Protein AF-A0AA40XAM5-F1 (afdb_monomer)

Radius of gyration: 17.36 Å; Cα contacts (8 Å, |Δi|>4): 70; chains: 1; bounding box: 38×31×46 Å

Secondary structure (DSSP, 8-state):
-HHHHHHHHHTT--TT--HHHHHHHHHHHHHHHHHHHHHHHHHHHHTS-GGGHHHHHHHHHHHHHHHHHHHHHHHHHHHHTTTT--HHHHHHHHHHHHHHHHHHHHHHHHHHHH-GGG-

pLDDT: mean 89.14, std 8.59, range [54.81, 97.94]

Nearest PDB structures (foldseek):
  4d2c-assembly1_A  TM=6.225E-01  e=8.779E-01  Streptococcus thermophilus LMG 18311
  6fmr-assembly1_A  TM=5.772E-01  e=1.523E+00  Streptococcus thermophilus LMG 18311
  6eia-assembly1_A  TM=5.807E-01  e=2.792E+00  Streptococcus thermophilus
  7ac6-assembly1_A  TM=6.357E-01  e=5.117E+00  Streptococcus thermophilus LMG 18311
  5d6k-assembly1_A  TM=6.271E-01  e=5.117E+00  Streptococcus thermophilus LMG 18311

InterPro domains:
  IPR020846 Major facilitator superfamily domain [PS50850] (1-119)
  IPR036259 MFS transporter superfamily [G3DSA:1.20.1250.20] (1-119)
  IPR036259 MFS transporter superfamily [SSF103473] (4-109)

Solvent-accessible surface area (backbone atoms only — not comparable to full-atom values): 6385 Å² total; per-residue (Å²): 108,56,43,52,54,18,30,61,58,44,48,69,52,51,96,81,59,57,66,68,59,55,50,51,28,52,48,41,30,48,54,32,48,64,59,50,50,58,55,53,50,50,53,58,50,64,73,50,55,81,89,44,31,69,59,50,49,51,51,53,52,50,53,50,52,51,51,49,52,50,50,50,53,54,41,52,50,46,25,55,77,31,59,91,59,39,55,65,16,51,25,51,45,31,47,51,54,39,49,55,52,49,51,53,51,52,49,51,54,50,47,42,71,76,39,58,92,78,105

Foldseek 3Di:
DLLLVLLVQVLPDDPPDDVVSNVVSVVSNVVVCVVPVVVVLVVQLVPDDPVCSVVSNVVVVVVVVVVVVVLCVQLVVLQVVCPPNRRVSSSVSSVVVSVVVVVVVVVVVVCCVVCVVVD

Mean predicted aligned error: 5.13 Å

Sequence (119 aa):
MIIALAFVGLLLVGVQWLPVIVTGCLFLFGIGGGYFQPANISTIMQSGSTSNQGTIGSLQRMIQNIAIANGTAIGSTLINLTAPNLPPGIQVTWYLALFVVAIIVIAGISINYLHPEKA

Organism: Pediococcus pentosaceus (NCBI:txid1255)

Structure (mmCIF, N/CA/C/O backbone):
data_AF-A0AA40XAM5-F1
#
_entry.id   AF-A0AA40XAM5-F1
#
loop_
_atom_site.group_PDB
_atom_site.id
_atom_site.type_symbol
_atom_site.label_atom_id
_atom_site.label_alt_id
_atom_site.label_comp_id
_atom_site.label_asym_id
_atom_site.label_entity_id
_atom_site.label_seq_id
_atom_site.pdbx_PDB_ins_code
_atom_site.Cartn_x
_atom_site.Cartn_y
_atom_site.Cartn_z
_atom_site.occupancy
_atom_site.B_iso_or_equiv
_atom_site.auth_seq_id
_atom_site.auth_comp_id
_atom_site.auth_asym_id
_atom_site.auth_atom_id
_atom_site.pdbx_PDB_model_num
ATOM 1 N N . MET A 1 1 ? 2.380 -11.602 0.666 1.00 65.75 1 MET A N 1
ATOM 2 C CA . MET A 1 1 ? 1.970 -12.409 1.843 1.00 65.75 1 MET A CA 1
ATOM 3 C C . MET A 1 1 ? 2.140 -11.677 3.174 1.00 65.75 1 MET A C 1
ATOM 5 O O . MET A 1 1 ? 1.148 -11.545 3.870 1.00 65.75 1 MET A O 1
ATOM 9 N N . ILE A 1 2 ? 3.322 -11.147 3.520 1.00 78.81 2 ILE A N 1
ATOM 10 C CA . ILE A 1 2 ? 3.558 -10.475 4.823 1.00 78.81 2 ILE A CA 1
ATOM 11 C C . ILE A 1 2 ? 2.647 -9.247 5.039 1.00 78.81 2 ILE A C 1
ATOM 13 O O . ILE A 1 2 ? 2.048 -9.100 6.098 1.00 78.81 2 ILE A O 1
ATOM 17 N N . ILE A 1 3 ? 2.456 -8.418 4.005 1.00 80.88 3 ILE A N 1
ATOM 18 C CA . ILE A 1 3 ? 1.547 -7.254 4.044 1.00 80.88 3 ILE A CA 1
ATOM 19 C C . ILE A 1 3 ? 0.084 -7.674 4.288 1.00 80.88 3 ILE A C 1
ATOM 21 O O . ILE A 1 3 ? -0.635 -7.012 5.027 1.00 80.88 3 ILE A O 1
ATOM 25 N N . ALA A 1 4 ? -0.356 -8.796 3.707 1.00 79.88 4 ALA A N 1
ATOM 26 C CA . ALA A 1 4 ? -1.716 -9.300 3.903 1.00 79.88 4 ALA A CA 1
ATOM 27 C C . ALA A 1 4 ? -1.943 -9.746 5.356 1.00 79.88 4 ALA A C 1
ATOM 29 O O . ALA A 1 4 ? -2.981 -9.436 5.928 1.00 79.88 4 ALA A O 1
ATOM 30 N N . LEU A 1 5 ? -0.952 -10.408 5.968 1.00 81.19 5 LEU A N 1
ATOM 31 C CA . LEU A 1 5 ? -1.004 -10.806 7.380 1.00 81.19 5 LEU A CA 1
ATOM 32 C C . LEU A 1 5 ? -1.122 -9.591 8.308 1.00 81.19 5 LEU A C 1
ATOM 34 O O . LEU A 1 5 ? -1.918 -9.615 9.244 1.00 81.19 5 LEU A O 1
ATOM 38 N N . ALA A 1 6 ? -0.384 -8.516 8.015 1.00 83.38 6 ALA A N 1
ATOM 39 C CA . ALA A 1 6 ? -0.502 -7.262 8.751 1.00 83.38 6 ALA A CA 1
ATOM 40 C C . ALA A 1 6 ? -1.924 -6.687 8.668 1.00 83.38 6 ALA A C 1
ATOM 42 O O . ALA A 1 6 ? -2.496 -6.325 9.694 1.00 83.38 6 ALA A O 1
ATOM 43 N N . PHE A 1 7 ? -2.526 -6.657 7.474 1.00 82.19 7 PHE A N 1
ATOM 44 C CA . PHE A 1 7 ? -3.888 -6.151 7.317 1.00 82.19 7 PHE A CA 1
ATOM 45 C C . PHE A 1 7 ? -4.939 -7.038 7.979 1.00 82.19 7 PHE A C 1
ATOM 47 O O . PHE A 1 7 ? -5.828 -6.492 8.618 1.00 82.19 7 PHE A O 1
ATOM 54 N N . VAL A 1 8 ? -4.813 -8.368 7.910 1.00 82.94 8 VAL A N 1
ATOM 55 C CA . VAL A 1 8 ? -5.699 -9.296 8.639 1.00 82.94 8 VAL A CA 1
ATOM 56 C C . VAL A 1 8 ? -5.663 -9.021 10.145 1.00 82.94 8 VAL A C 1
ATOM 58 O O . VAL A 1 8 ? -6.717 -8.966 10.772 1.00 82.94 8 VAL A O 1
ATOM 61 N N . GLY A 1 9 ? -4.478 -8.784 10.720 1.00 80.19 9 GLY A N 1
ATOM 62 C CA . GLY A 1 9 ? -4.353 -8.372 12.122 1.00 80.19 9 GLY A CA 1
ATOM 63 C C . GLY A 1 9 ? -5.005 -7.014 12.401 1.00 80.19 9 GLY A C 1
ATOM 64 O O . GLY A 1 9 ? -5.704 -6.854 13.401 1.00 80.19 9 GLY A O 1
ATOM 65 N N . LEU A 1 10 ? -4.843 -6.053 11.486 1.00 82.69 10 LEU A N 1
ATOM 66 C CA . LEU A 1 10 ? -5.435 -4.719 11.604 1.00 82.69 10 LEU A CA 1
ATOM 67 C C . LEU A 1 10 ? -6.965 -4.706 11.445 1.00 82.69 10 LEU A C 1
ATOM 69 O O . LEU A 1 10 ? -7.607 -3.812 11.991 1.00 82.69 10 LEU A O 1
ATOM 73 N N . LEU A 1 11 ? -7.577 -5.693 10.778 1.00 79.75 11 LEU A N 1
ATOM 74 C CA . LEU A 1 11 ? -9.044 -5.794 10.663 1.00 79.75 11 LEU A CA 1
ATOM 75 C C . LEU A 1 11 ? -9.745 -5.865 12.018 1.00 79.75 11 LEU A C 1
ATOM 77 O O . LEU A 1 11 ? -10.890 -5.438 12.156 1.00 79.75 11 LEU A O 1
ATOM 81 N N . LEU A 1 12 ? -9.057 -6.420 13.010 1.00 72.38 12 LEU A N 1
ATOM 82 C CA . LEU A 1 12 ? -9.594 -6.611 14.347 1.00 72.38 12 LEU A CA 1
ATOM 83 C C . LEU A 1 12 ? -9.343 -5.397 15.250 1.00 72.38 12 LEU A C 1
ATOM 85 O O . LEU A 1 12 ? -9.782 -5.414 16.399 1.00 72.38 12 LEU A O 1
ATOM 89 N N . VAL A 1 13 ? -8.685 -4.339 14.749 1.00 70.19 13 VAL A N 1
ATOM 90 C CA . VAL A 1 13 ? -8.413 -3.108 15.505 1.00 70.19 13 VAL A CA 1
ATOM 91 C C . VAL A 1 13 ? -9.728 -2.469 15.927 1.00 70.19 13 VAL A C 1
ATOM 93 O O . VAL A 1 13 ? -10.424 -1.845 15.133 1.00 70.19 13 VAL A O 1
ATOM 96 N N . GLY A 1 14 ? -10.070 -2.638 17.200 1.00 64.19 14 GLY A N 1
ATOM 97 C CA . GLY A 1 14 ? -11.096 -1.871 17.898 1.00 64.19 14 GLY A CA 1
ATOM 98 C C . GLY A 1 14 ? -10.467 -0.847 18.842 1.00 64.19 14 GLY A C 1
ATOM 99 O O . GLY A 1 14 ? -9.257 -0.853 19.064 1.00 64.19 14 GLY A O 1
ATOM 100 N N . VAL A 1 15 ? -11.302 -0.011 19.468 1.00 59.12 15 VAL A N 1
ATOM 101 C CA . VAL A 1 15 ? -10.892 1.029 20.444 1.00 59.12 15 VAL A CA 1
ATOM 102 C C . VAL A 1 15 ? -10.041 0.476 21.601 1.00 59.12 15 VAL A C 1
ATOM 104 O O . VAL A 1 15 ? -9.311 1.219 22.243 1.00 59.12 15 VAL A O 1
ATOM 107 N N . GLN A 1 16 ? -10.122 -0.829 21.868 1.00 63.91 16 GLN A N 1
ATOM 108 C CA . GLN A 1 16 ? -9.548 -1.483 23.046 1.00 63.91 16 GLN A CA 1
ATOM 109 C C . GLN A 1 16 ? -8.216 -2.210 22.789 1.00 63.91 16 GLN A C 1
ATOM 111 O O . GLN A 1 16 ? -7.687 -2.842 23.702 1.00 63.91 16 GLN A O 1
ATOM 116 N N . TRP A 1 17 ? -7.671 -2.177 21.568 1.00 75.12 17 TRP A N 1
ATOM 117 C CA . TRP A 1 17 ? -6.422 -2.890 21.279 1.00 75.12 17 TRP A CA 1
ATOM 118 C C . TRP A 1 17 ? -5.221 -2.219 21.946 1.00 75.12 17 TRP A C 1
ATOM 120 O O . TRP A 1 17 ? -5.061 -1.000 21.881 1.00 75.12 17 TRP A O 1
ATOM 130 N N . LEU A 1 18 ? -4.341 -3.025 22.554 1.00 82.69 18 LEU A N 1
ATOM 131 C CA . LEU A 1 18 ? -3.094 -2.506 23.10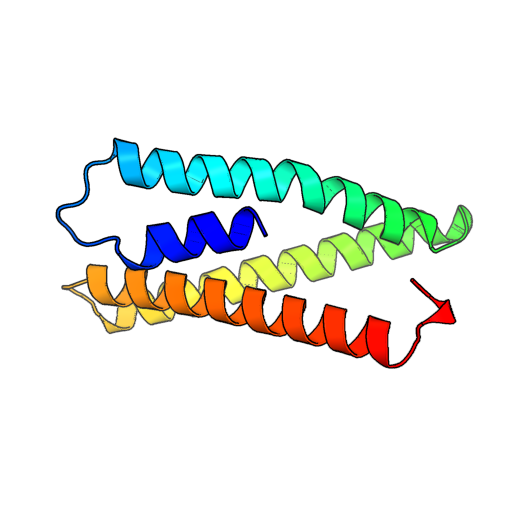7 1.00 82.69 18 LEU A CA 1
ATOM 132 C C . LEU A 1 18 ? -2.247 -1.901 21.974 1.00 82.69 18 LEU A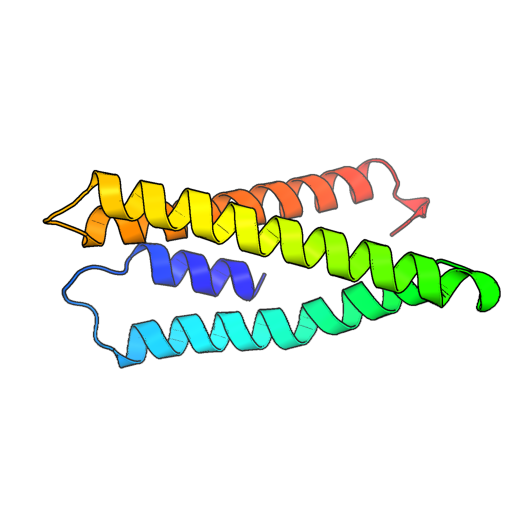 C 1
ATOM 134 O O . LEU A 1 18 ? -2.054 -2.566 20.950 1.00 82.69 18 LEU A O 1
ATOM 138 N N . PRO A 1 19 ? -1.662 -0.702 22.168 1.00 85.88 19 PRO A N 1
ATOM 139 C CA . PRO A 1 19 ? -0.823 -0.050 21.164 1.00 85.88 19 PRO A CA 1
ATOM 140 C C . PRO A 1 19 ? 0.279 -0.954 20.602 1.00 85.88 19 PRO A C 1
ATOM 142 O O . PRO A 1 19 ? 0.536 -0.933 19.405 1.00 85.88 19 PRO A O 1
ATOM 145 N N . VAL A 1 20 ? 0.861 -1.822 21.439 1.00 88.12 20 VAL A N 1
ATOM 146 C CA . VAL A 1 20 ? 1.891 -2.798 21.043 1.00 88.12 20 VAL A CA 1
ATOM 147 C C . VAL A 1 20 ? 1.423 -3.709 19.906 1.00 88.12 20 VAL A C 1
ATOM 149 O O . VAL A 1 20 ? 2.204 -4.009 19.006 1.00 88.12 20 VAL A O 1
ATOM 152 N N . ILE A 1 21 ? 0.156 -4.128 19.907 1.00 86.25 21 ILE A N 1
ATOM 153 C CA . ILE A 1 21 ? -0.369 -5.026 18.875 1.00 86.25 21 ILE A CA 1
ATOM 154 C C . ILE A 1 21 ? -0.521 -4.275 17.547 1.00 86.25 21 ILE A C 1
ATOM 156 O O . ILE A 1 21 ? -0.125 -4.783 16.496 1.00 86.25 21 ILE A O 1
ATOM 160 N N . VAL A 1 22 ? -1.026 -3.038 17.596 1.00 87.38 22 VAL A N 1
ATOM 161 C CA . VAL A 1 22 ? -1.133 -2.165 16.416 1.00 87.38 22 VAL A CA 1
ATOM 162 C C . VAL A 1 22 ? 0.255 -1.882 15.841 1.00 87.38 22 VAL A C 1
ATOM 164 O O . VAL A 1 22 ? 0.475 -2.063 14.645 1.00 87.38 22 VAL A O 1
ATOM 167 N N . THR A 1 23 ? 1.220 -1.520 16.691 1.00 90.31 23 THR A N 1
ATOM 168 C CA . THR A 1 23 ? 2.616 -1.306 16.292 1.00 90.31 23 THR A CA 1
ATOM 169 C C . THR A 1 23 ? 3.229 -2.563 15.684 1.00 90.31 23 THR A C 1
ATOM 171 O O . THR A 1 23 ? 3.889 -2.464 14.655 1.00 90.31 23 THR A O 1
ATOM 174 N N . GLY A 1 24 ? 2.981 -3.744 16.256 1.00 91.81 24 GLY A N 1
ATOM 175 C CA . GLY A 1 24 ? 3.447 -5.013 15.697 1.00 91.81 24 GLY A CA 1
ATOM 176 C C . GLY A 1 24 ? 2.899 -5.273 14.290 1.00 91.81 24 GLY A C 1
ATOM 177 O O . GLY A 1 24 ? 3.656 -5.633 13.388 1.00 91.81 24 GLY A O 1
ATOM 178 N N . CYS A 1 25 ? 1.609 -5.014 14.060 1.00 91.25 25 CYS A N 1
ATOM 179 C CA . CYS A 1 25 ? 1.014 -5.149 12.729 1.00 91.25 25 CYS A CA 1
ATOM 180 C C . CYS A 1 25 ? 1.603 -4.134 11.734 1.00 91.25 25 CYS A C 1
ATOM 182 O O . CYS A 1 25 ? 1.958 -4.501 10.614 1.00 91.25 25 CYS A O 1
ATOM 184 N N . LEU A 1 26 ? 1.771 -2.872 12.144 1.00 91.25 26 LEU A N 1
ATOM 185 C CA . LEU A 1 26 ? 2.394 -1.833 11.315 1.00 91.25 26 LEU A CA 1
ATOM 186 C C . LEU A 1 26 ? 3.872 -2.126 11.019 1.00 91.25 26 LEU A C 1
ATOM 188 O O . LEU A 1 26 ? 4.353 -1.838 9.925 1.00 91.25 26 LEU A O 1
ATOM 192 N N . PHE A 1 27 ? 4.587 -2.745 11.956 1.00 93.56 27 PHE A N 1
ATOM 193 C CA . PHE A 1 27 ? 5.957 -3.201 11.755 1.00 93.56 27 PHE A CA 1
ATOM 194 C C . PHE A 1 27 ? 6.031 -4.305 10.692 1.00 93.56 27 PHE A C 1
ATOM 196 O O . PHE A 1 27 ? 6.843 -4.212 9.771 1.00 93.56 27 PHE A O 1
ATOM 203 N N . LEU A 1 28 ? 5.143 -5.304 10.751 1.00 92.12 28 LEU A N 1
ATOM 204 C CA . LEU A 1 28 ? 5.042 -6.337 9.711 1.00 92.12 28 LEU A CA 1
ATOM 205 C C . LEU A 1 28 ? 4.689 -5.739 8.345 1.00 92.12 28 LEU A C 1
ATOM 207 O O . LEU A 1 28 ? 5.278 -6.124 7.331 1.00 92.12 28 LEU A O 1
ATOM 211 N N . PHE A 1 29 ? 3.770 -4.770 8.314 1.00 91.38 29 PHE A N 1
ATOM 212 C CA . PHE A 1 29 ? 3.474 -4.002 7.107 1.00 91.38 29 PHE A CA 1
ATOM 213 C C . PHE A 1 29 ? 4.738 -3.318 6.561 1.00 91.38 29 PHE A C 1
ATOM 215 O O . PHE A 1 29 ? 5.038 -3.454 5.375 1.00 91.38 29 PHE A O 1
ATOM 222 N N . GLY A 1 30 ? 5.515 -2.661 7.427 1.00 92.50 30 GLY A N 1
ATOM 223 C CA . GLY A 1 30 ? 6.775 -2.004 7.079 1.00 92.50 30 GLY A CA 1
ATOM 224 C C . GLY A 1 30 ? 7.831 -2.961 6.517 1.00 92.50 30 GLY A C 1
ATOM 225 O O . GLY A 1 30 ? 8.417 -2.663 5.478 1.00 92.50 30 GLY A O 1
ATOM 226 N N . ILE A 1 31 ? 8.027 -4.134 7.133 1.00 93.50 31 ILE A N 1
ATOM 227 C CA . ILE A 1 31 ? 8.920 -5.185 6.606 1.00 93.50 31 ILE A CA 1
ATOM 228 C C . ILE A 1 31 ? 8.479 -5.603 5.205 1.00 93.50 31 ILE A C 1
ATOM 230 O O . ILE A 1 31 ? 9.294 -5.668 4.285 1.00 93.50 31 ILE A O 1
ATOM 234 N N . GLY A 1 32 ? 7.184 -5.877 5.036 1.00 90.12 32 GLY A N 1
ATOM 235 C CA . GLY A 1 32 ? 6.633 -6.248 3.741 1.00 90.12 32 GLY A CA 1
ATOM 236 C C . GLY A 1 32 ? 6.880 -5.165 2.688 1.00 90.12 32 GLY A C 1
ATOM 237 O O . GLY A 1 32 ? 7.402 -5.462 1.616 1.00 90.12 32 GLY A O 1
ATOM 238 N N . GLY A 1 33 ? 6.570 -3.907 3.004 1.00 89.56 33 GLY A N 1
ATOM 239 C CA . GLY A 1 33 ? 6.836 -2.773 2.117 1.00 89.56 33 GLY A CA 1
ATOM 240 C C . GLY A 1 33 ? 8.316 -2.663 1.744 1.00 89.56 33 GLY A C 1
ATOM 241 O O . GLY A 1 33 ? 8.647 -2.597 0.562 1.00 89.56 33 GLY A O 1
ATOM 242 N N . GLY A 1 34 ? 9.211 -2.738 2.731 1.00 91.38 34 GLY A N 1
ATOM 243 C CA . GLY A 1 34 ? 10.658 -2.645 2.528 1.00 91.38 34 GLY A CA 1
ATOM 244 C C . GLY A 1 34 ? 11.253 -3.786 1.703 1.00 91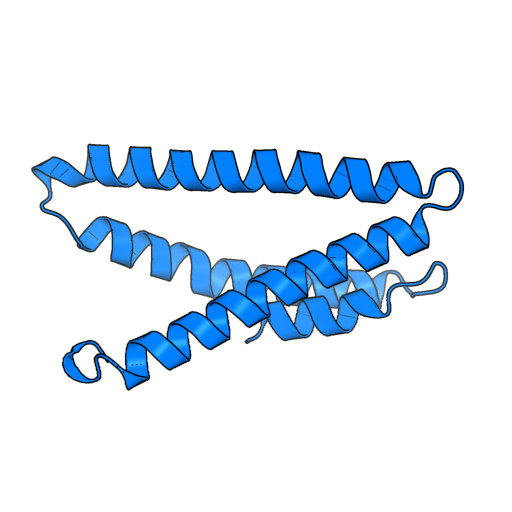.38 34 GLY A C 1
ATOM 245 O O . GLY A 1 34 ? 12.199 -3.559 0.955 1.00 91.38 34 GLY A O 1
ATOM 246 N N . TYR A 1 35 ? 10.692 -4.992 1.787 1.00 90.56 35 TYR A N 1
ATOM 247 C CA . TYR A 1 35 ? 11.160 -6.134 1.001 1.00 90.56 35 TYR A CA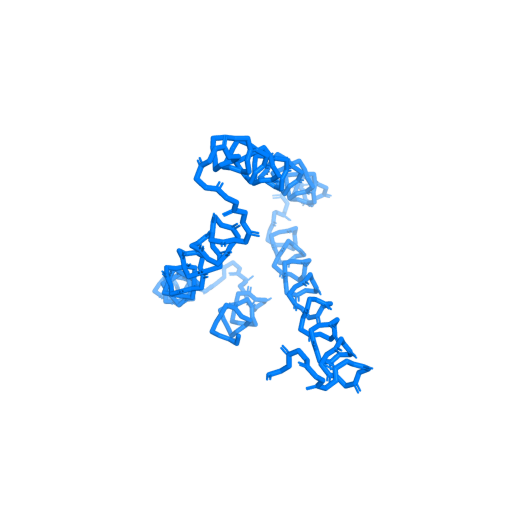 1
ATOM 248 C C . TYR A 1 35 ? 10.671 -6.076 -0.454 1.00 90.56 35 TYR A C 1
ATOM 250 O O . TYR A 1 35 ? 11.454 -6.249 -1.386 1.00 90.56 35 TYR A O 1
ATOM 258 N N . PHE A 1 36 ? 9.377 -5.813 -0.668 1.00 88.94 36 PHE A N 1
ATOM 259 C CA . PHE A 1 36 ? 8.767 -5.928 -1.998 1.00 88.94 36 PHE A CA 1
ATOM 260 C C . PHE A 1 36 ? 8.886 -4.654 -2.840 1.00 88.94 36 PHE A C 1
ATOM 262 O O . PHE A 1 36 ? 9.047 -4.737 -4.057 1.00 88.94 36 PHE A O 1
ATOM 269 N N . GLN A 1 37 ? 8.804 -3.467 -2.233 1.00 90.56 37 GLN A N 1
ATOM 270 C CA . GLN A 1 37 ? 8.742 -2.219 -2.995 1.00 90.56 37 GLN A CA 1
ATOM 271 C C . GLN A 1 37 ? 10.055 -1.905 -3.736 1.00 90.56 37 GLN A C 1
ATOM 273 O O . GLN A 1 37 ? 9.979 -1.653 -4.940 1.00 90.56 37 GLN A O 1
ATOM 278 N N . PRO A 1 38 ? 11.253 -1.969 -3.116 1.00 92.69 38 PRO A N 1
ATOM 279 C CA . PRO A 1 38 ? 12.505 -1.727 -3.834 1.00 92.69 38 PRO A CA 1
ATOM 280 C C . PRO A 1 38 ? 12.771 -2.765 -4.929 1.00 92.69 38 PRO A C 1
ATOM 282 O O . PRO A 1 38 ? 13.181 -2.393 -6.026 1.00 92.69 38 PRO A O 1
ATOM 285 N N . ALA A 1 39 ? 12.488 -4.046 -4.660 1.00 91.50 39 ALA A N 1
ATOM 286 C CA . ALA A 1 39 ? 12.656 -5.125 -5.632 1.00 91.50 39 ALA A CA 1
ATOM 287 C C . ALA A 1 39 ? 11.797 -4.887 -6.884 1.00 91.50 39 ALA A C 1
ATOM 289 O O . ALA A 1 39 ? 12.320 -4.870 -7.996 1.00 91.50 39 ALA A O 1
ATOM 290 N N . ASN A 1 40 ? 10.508 -4.586 -6.700 1.00 91.50 40 ASN A N 1
ATOM 291 C CA . ASN A 1 40 ? 9.590 -4.334 -7.811 1.00 91.50 40 ASN A CA 1
ATOM 292 C C . ASN A 1 40 ? 9.964 -3.073 -8.605 1.00 91.50 40 ASN A C 1
ATOM 294 O O . ASN A 1 40 ? 9.902 -3.080 -9.833 1.00 91.50 40 ASN A O 1
ATOM 298 N N . ILE A 1 41 ? 10.367 -1.989 -7.929 1.00 93.75 41 ILE A N 1
ATOM 299 C CA . ILE A 1 41 ? 10.820 -0.764 -8.608 1.00 93.75 41 ILE A CA 1
ATOM 300 C C . ILE A 1 41 ? 12.076 -1.054 -9.428 1.00 93.75 41 ILE A C 1
ATOM 302 O O . ILE A 1 41 ? 12.149 -0.635 -10.579 1.00 93.75 41 ILE A O 1
ATOM 306 N N . SER A 1 42 ? 13.033 -1.800 -8.874 1.00 93.81 42 SER A N 1
ATOM 307 C CA . SER A 1 42 ? 14.244 -2.199 -9.593 1.00 93.81 42 SER A CA 1
ATOM 308 C C . SER A 1 42 ? 13.908 -2.966 -10.875 1.00 93.81 42 SER A C 1
ATOM 310 O O . SER A 1 42 ? 14.389 -2.602 -11.947 1.00 93.81 42 SER A O 1
ATOM 312 N N . THR A 1 43 ? 13.006 -3.951 -10.805 1.00 93.56 43 THR A N 1
ATOM 313 C CA . THR A 1 43 ? 12.542 -4.701 -11.984 1.00 93.56 43 THR A CA 1
ATOM 314 C C . THR A 1 43 ? 11.892 -3.793 -13.031 1.00 93.56 43 THR A C 1
ATOM 316 O O . THR A 1 43 ? 12.198 -3.911 -14.216 1.00 93.56 43 THR A O 1
ATOM 319 N N . ILE A 1 44 ? 11.043 -2.845 -12.617 1.00 93.31 44 ILE A N 1
ATOM 320 C CA . ILE A 1 44 ? 10.439 -1.861 -13.533 1.00 93.31 44 ILE A CA 1
ATOM 321 C C . ILE A 1 44 ? 11.529 -1.020 -14.208 1.00 93.31 44 ILE A C 1
ATOM 323 O O . ILE A 1 44 ? 11.514 -0.866 -15.427 1.00 93.31 44 ILE A O 1
ATOM 327 N N . MET A 1 45 ? 12.502 -0.517 -13.448 1.00 93.62 45 MET A N 1
ATOM 328 C CA . MET A 1 45 ? 13.602 0.292 -13.987 1.00 93.62 45 MET A CA 1
ATOM 329 C C . MET A 1 45 ? 14.485 -0.486 -14.971 1.00 93.62 45 MET A C 1
ATOM 331 O O . MET A 1 45 ? 14.982 0.092 -15.936 1.00 93.62 45 MET A O 1
ATOM 335 N N . GLN A 1 46 ? 14.655 -1.791 -14.755 1.00 92.88 46 GLN A N 1
ATOM 336 C CA . GLN A 1 46 ? 15.440 -2.679 -15.618 1.00 92.88 46 GLN A CA 1
ATOM 337 C C . GLN A 1 46 ? 14.685 -3.147 -16.870 1.00 92.88 46 GLN A C 1
ATOM 339 O O . GLN A 1 46 ? 15.299 -3.707 -17.773 1.00 92.88 46 GLN A O 1
ATOM 344 N N . SER A 1 47 ? 13.374 -2.902 -16.960 1.00 92.00 47 SER A N 1
ATOM 345 C CA . SER A 1 47 ? 12.562 -3.325 -18.111 1.00 92.00 47 SER A CA 1
ATOM 346 C C . SER A 1 47 ? 12.822 -2.529 -19.401 1.00 92.00 47 SER A C 1
ATOM 348 O O . SER A 1 47 ? 12.390 -2.947 -20.473 1.00 92.00 47 SER A O 1
ATOM 350 N N . GLY A 1 48 ? 13.520 -1.392 -19.319 1.00 89.38 48 GLY A N 1
ATOM 351 C CA . GLY A 1 48 ? 13.860 -0.545 -20.464 1.00 89.38 48 GLY A CA 1
ATOM 352 C C . GLY A 1 48 ? 15.363 -0.342 -20.654 1.00 89.38 48 GLY A C 1
ATOM 353 O O . GLY A 1 48 ? 16.179 -0.688 -19.803 1.00 89.38 48 GLY A O 1
ATOM 354 N N . SER A 1 49 ? 15.735 0.274 -21.778 1.00 92.44 49 SER A N 1
ATOM 355 C CA . SER A 1 49 ? 17.113 0.698 -22.039 1.00 92.44 49 SER A CA 1
ATOM 356 C C . SER A 1 49 ? 17.535 1.842 -21.114 1.00 92.44 49 SER A C 1
ATOM 358 O O . SER A 1 49 ? 16.708 2.637 -20.661 1.00 92.44 49 SER A O 1
ATOM 360 N N . THR A 1 50 ? 18.846 2.005 -20.915 1.00 90.31 50 THR A N 1
ATOM 361 C CA . THR A 1 50 ? 19.428 3.116 -20.141 1.00 90.31 50 THR A CA 1
ATOM 362 C C . THR A 1 50 ? 18.929 4.486 -20.611 1.00 90.31 50 THR A C 1
ATOM 364 O O . THR A 1 50 ? 18.678 5.362 -19.789 1.00 90.31 50 THR A O 1
ATOM 367 N N . SER A 1 51 ? 18.705 4.662 -21.921 1.00 92.50 51 SER A N 1
ATOM 368 C CA . SER A 1 51 ? 18.184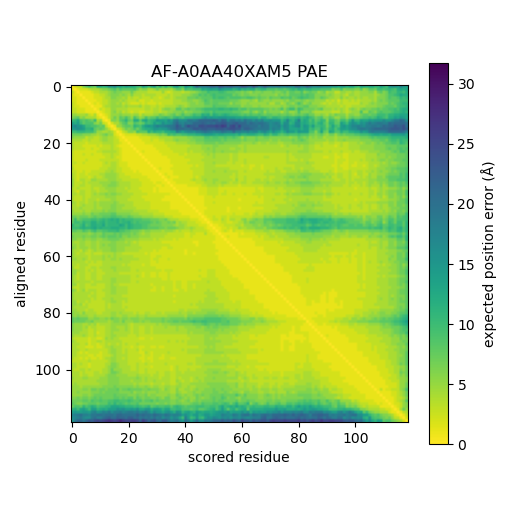 5.908 -22.502 1.00 92.50 51 SER A CA 1
ATOM 369 C C . SER A 1 51 ? 16.775 6.270 -22.022 1.00 92.50 51 SER A C 1
ATOM 371 O O . SER A 1 51 ? 16.427 7.447 -21.997 1.00 92.50 51 SER A O 1
ATOM 373 N N . ASN A 1 52 ? 15.969 5.279 -21.629 1.00 94.00 52 ASN A N 1
ATOM 374 C CA . ASN A 1 52 ? 14.559 5.459 -21.285 1.00 94.00 52 ASN A CA 1
ATOM 375 C C . ASN A 1 52 ? 14.303 5.368 -19.771 1.00 94.00 52 ASN A C 1
ATOM 377 O O . ASN A 1 52 ? 13.182 5.615 -19.325 1.00 94.00 52 ASN A O 1
ATOM 381 N N . GLN A 1 53 ? 15.323 5.053 -18.964 1.00 92.19 53 GLN A N 1
ATOM 382 C CA . GLN A 1 53 ? 15.183 4.901 -17.512 1.00 92.19 53 GLN A CA 1
ATOM 383 C C . GLN A 1 53 ? 14.677 6.173 -16.826 1.00 92.19 53 GLN A C 1
ATOM 385 O O . GLN A 1 53 ? 13.858 6.080 -15.916 1.00 92.19 53 GLN A O 1
ATOM 390 N N . GLY A 1 54 ? 15.092 7.360 -17.285 1.00 94.50 54 GLY A N 1
ATOM 391 C CA . GLY A 1 54 ? 14.581 8.628 -16.752 1.00 94.50 54 GLY A CA 1
ATOM 392 C C . GLY A 1 54 ? 13.060 8.762 -16.906 1.00 94.50 54 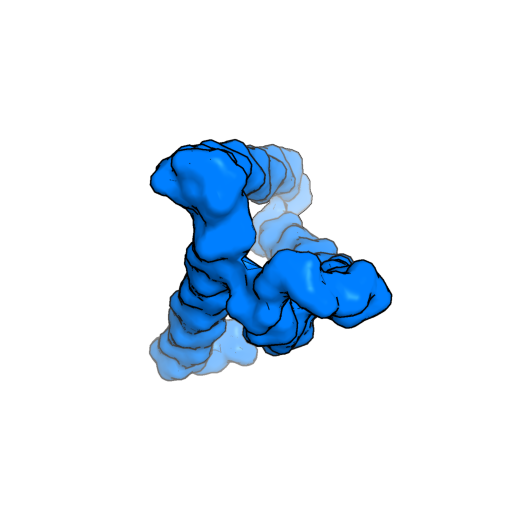GLY A C 1
ATOM 393 O O . GLY A 1 54 ? 12.370 9.151 -15.965 1.00 94.50 54 GLY A O 1
ATOM 394 N N . THR A 1 55 ? 12.527 8.366 -18.064 1.00 96.12 55 THR A N 1
ATOM 395 C CA . THR A 1 55 ? 11.084 8.377 -18.349 1.00 96.12 55 THR A CA 1
ATOM 396 C C . THR A 1 55 ? 10.342 7.282 -17.588 1.00 96.12 55 THR A C 1
ATOM 398 O O . THR A 1 55 ? 9.288 7.539 -17.014 1.00 96.12 55 THR A O 1
ATOM 401 N N . ILE A 1 56 ? 10.885 6.063 -17.532 1.00 96.44 56 ILE A N 1
ATOM 402 C CA . ILE A 1 56 ? 10.273 4.961 -16.774 1.00 96.44 56 ILE A CA 1
ATOM 403 C C . ILE A 1 56 ? 10.195 5.319 -15.285 1.00 96.44 56 ILE A C 1
ATOM 405 O O . ILE A 1 56 ? 9.141 5.167 -14.670 1.00 96.44 56 ILE A O 1
ATOM 409 N N . GLY A 1 57 ? 11.276 5.857 -14.718 1.00 95.56 57 GLY A N 1
ATOM 410 C CA . GLY A 1 57 ? 11.329 6.265 -13.317 1.00 95.56 57 GLY A CA 1
ATOM 411 C C . GLY A 1 57 ? 10.357 7.395 -12.981 1.00 95.56 57 GLY A C 1
ATOM 412 O O . GLY A 1 57 ? 9.713 7.357 -11.930 1.00 95.56 57 GLY A O 1
ATOM 413 N N . SER A 1 58 ? 10.190 8.377 -13.873 1.00 97.12 58 SER A N 1
ATOM 414 C CA . SER A 1 58 ? 9.230 9.466 -13.653 1.00 97.12 58 SER A CA 1
ATOM 415 C C . SER A 1 58 ? 7.780 8.975 -13.698 1.00 97.12 58 SER A C 1
ATOM 417 O O . SER A 1 58 ? 6.993 9.331 -12.818 1.00 97.12 58 SER A O 1
ATOM 419 N N . LEU A 1 59 ? 7.435 8.092 -14.642 1.00 96.81 59 LEU A N 1
ATOM 420 C CA . LEU A 1 59 ? 6.114 7.457 -14.706 1.00 96.81 59 LEU A CA 1
ATOM 421 C C . LEU A 1 59 ? 5.846 6.580 -13.477 1.00 96.81 59 LEU A C 1
ATOM 423 O O . LEU A 1 59 ? 4.764 6.641 -12.893 1.00 96.81 59 LEU A O 1
ATOM 427 N N . GLN A 1 60 ? 6.845 5.814 -13.040 1.00 96.19 60 GLN A N 1
ATOM 428 C CA . GLN A 1 60 ? 6.773 4.970 -11.850 1.00 96.19 60 GLN A CA 1
ATOM 429 C C . GLN A 1 60 ? 6.464 5.806 -10.594 1.00 96.19 60 GLN A C 1
ATOM 431 O O . GLN A 1 60 ? 5.530 5.488 -9.850 1.00 96.19 60 GLN A O 1
ATOM 436 N N . ARG A 1 61 ? 7.182 6.919 -10.398 1.00 96.38 61 ARG A N 1
ATOM 437 C CA . ARG A 1 61 ? 6.911 7.893 -9.326 1.00 96.38 61 ARG A CA 1
ATOM 438 C C . ARG A 1 61 ? 5.522 8.516 -9.445 1.00 96.38 61 ARG A C 1
ATOM 440 O O . ARG A 1 61 ? 4.844 8.680 -8.435 1.00 96.38 61 ARG A O 1
ATOM 447 N N . MET A 1 62 ? 5.082 8.853 -10.656 1.00 97.81 62 MET A N 1
ATOM 448 C CA . MET A 1 62 ? 3.762 9.450 -10.870 1.00 97.81 62 MET A CA 1
ATOM 449 C C . MET A 1 62 ? 2.636 8.492 -10.466 1.00 97.81 62 MET A C 1
ATOM 451 O O . MET A 1 62 ? 1.720 8.887 -9.746 1.00 97.81 62 MET A O 1
ATOM 455 N N . ILE A 1 63 ? 2.732 7.218 -10.851 1.00 96.81 63 ILE A N 1
ATOM 456 C CA . ILE A 1 63 ? 1.753 6.191 -10.463 1.00 96.81 63 ILE A CA 1
ATOM 457 C C . ILE A 1 63 ? 1.718 6.019 -8.936 1.00 96.81 63 ILE A C 1
ATOM 459 O O . ILE A 1 63 ? 0.633 5.923 -8.361 1.00 96.81 63 ILE A O 1
ATOM 463 N N . GLN A 1 64 ? 2.873 6.044 -8.258 1.00 95.75 64 GLN A N 1
ATOM 464 C CA . GLN A 1 64 ? 2.917 6.024 -6.789 1.00 95.75 64 GLN A CA 1
ATOM 465 C C . GLN A 1 64 ? 2.200 7.227 -6.171 1.00 95.75 64 GLN A C 1
ATOM 467 O O . GLN A 1 64 ? 1.404 7.055 -5.249 1.00 95.75 64 GLN A O 1
ATOM 472 N N . ASN A 1 65 ? 2.448 8.432 -6.687 1.00 97.50 65 ASN A N 1
ATOM 473 C CA . ASN A 1 65 ? 1.806 9.645 -6.186 1.00 97.50 65 ASN A CA 1
ATOM 474 C C . ASN A 1 65 ? 0.280 9.587 -6.347 1.00 97.50 65 ASN A C 1
ATOM 476 O O . ASN A 1 65 ? -0.442 9.947 -5.420 1.00 97.50 65 ASN A O 1
ATOM 480 N N . ILE A 1 66 ? -0.212 9.085 -7.484 1.00 97.94 66 ILE A N 1
ATOM 481 C CA . ILE A 1 66 ? -1.650 8.883 -7.723 1.00 97.94 66 ILE A CA 1
ATOM 482 C C . ILE A 1 66 ? -2.228 7.878 -6.721 1.00 97.94 66 ILE A C 1
ATOM 484 O O . ILE A 1 66 ? -3.284 8.129 -6.141 1.00 97.94 66 ILE A O 1
ATOM 488 N N . ALA A 1 67 ? -1.538 6.759 -6.483 1.00 95.12 67 ALA A N 1
ATOM 489 C CA . ALA A 1 67 ? -1.986 5.755 -5.522 1.00 95.12 67 ALA A CA 1
ATOM 490 C C . ALA A 1 67 ? -2.086 6.325 -4.096 1.00 95.12 67 ALA A C 1
ATOM 492 O O . ALA A 1 67 ? -3.073 6.067 -3.407 1.00 95.12 67 ALA A O 1
ATOM 493 N N . ILE A 1 68 ? -1.112 7.142 -3.677 1.00 96.19 68 ILE A N 1
ATOM 494 C CA . ILE A 1 68 ? -1.136 7.830 -2.378 1.00 96.19 68 ILE A CA 1
ATOM 495 C C . ILE A 1 68 ? -2.307 8.815 -2.319 1.00 96.19 68 ILE A C 1
ATOM 497 O O . ILE A 1 68 ? -3.108 8.740 -1.391 1.00 96.19 68 ILE A O 1
ATOM 501 N N . ALA A 1 69 ? -2.448 9.693 -3.316 1.00 97.88 69 ALA A N 1
ATOM 502 C CA . ALA A 1 69 ? -3.509 10.699 -3.346 1.00 97.88 69 ALA A CA 1
ATOM 503 C C . ALA A 1 69 ? -4.908 10.061 -3.283 1.00 97.88 69 ALA A C 1
ATOM 505 O O . ALA A 1 69 ? -5.737 10.460 -2.463 1.00 97.88 69 ALA A O 1
ATOM 506 N N . ASN A 1 70 ? -5.147 9.022 -4.088 1.00 97.00 70 ASN A N 1
ATOM 507 C CA . ASN A 1 70 ? -6.410 8.286 -4.086 1.00 97.00 70 ASN A CA 1
ATOM 508 C C . ASN A 1 70 ? -6.640 7.556 -2.759 1.00 97.00 70 ASN A C 1
ATOM 510 O O . ASN A 1 70 ? -7.737 7.622 -2.207 1.00 97.00 70 ASN A O 1
ATOM 514 N N . GLY A 1 71 ? -5.613 6.890 -2.222 1.00 95.69 71 GLY A N 1
ATOM 515 C CA . GLY A 1 71 ? -5.696 6.199 -0.936 1.00 95.69 71 GLY A CA 1
ATOM 516 C C . GLY A 1 71 ? -6.041 7.148 0.214 1.00 95.69 71 GLY A C 1
ATOM 517 O O . GLY A 1 71 ? -6.916 6.841 1.023 1.00 95.69 71 GLY A O 1
ATOM 518 N N . THR A 1 72 ? -5.422 8.330 0.250 1.00 96.50 72 THR A N 1
ATOM 519 C CA . THR A 1 72 ? -5.723 9.379 1.233 1.00 96.50 72 THR A CA 1
ATOM 520 C C . THR A 1 72 ? -7.144 9.912 1.073 1.00 96.50 72 THR A C 1
ATOM 522 O O . THR A 1 72 ? -7.869 10.002 2.066 1.00 96.50 72 THR A O 1
ATOM 525 N N . ALA A 1 73 ? -7.568 10.235 -0.152 1.00 97.94 73 ALA A N 1
ATOM 526 C CA . ALA A 1 73 ? -8.915 10.739 -0.410 1.00 97.94 73 ALA A CA 1
ATOM 527 C C . ALA A 1 73 ? -9.978 9.722 0.034 1.00 97.94 73 ALA A C 1
ATOM 529 O O . ALA A 1 73 ? -10.794 10.026 0.900 1.00 97.94 73 ALA A O 1
ATOM 530 N N . ILE A 1 74 ? -9.899 8.484 -0.462 1.00 97.25 74 ILE A N 1
ATOM 531 C CA . ILE A 1 74 ? -10.861 7.421 -0.142 1.00 97.25 74 ILE A CA 1
ATOM 532 C C . ILE A 1 74 ? -10.843 7.102 1.359 1.00 97.25 74 ILE A C 1
ATOM 534 O O . ILE A 1 74 ? -11.897 7.045 1.991 1.00 97.25 74 ILE A O 1
ATOM 538 N N . GLY A 1 75 ? -9.656 6.930 1.947 1.00 96.12 75 GLY A N 1
ATOM 539 C CA . GLY A 1 75 ? -9.513 6.591 3.362 1.00 96.12 75 GLY A CA 1
ATOM 540 C C . GLY A 1 75 ? -10.078 7.669 4.289 1.00 96.12 75 GLY A C 1
ATOM 541 O O . GLY A 1 75 ? -10.841 7.361 5.204 1.00 96.12 75 GLY A O 1
ATOM 542 N N . SER A 1 76 ? -9.763 8.940 4.020 1.00 97.19 76 SER A N 1
ATOM 543 C CA . SER A 1 76 ? -10.285 10.065 4.806 1.00 97.19 76 SER A CA 1
ATOM 544 C C . SER A 1 76 ? -11.804 10.199 4.685 1.00 97.19 76 SER A C 1
ATOM 546 O O . SER A 1 76 ? -12.466 10.410 5.700 1.00 97.19 76 SER A O 1
ATOM 548 N N . THR A 1 77 ? -12.375 9.997 3.491 1.00 97.94 77 THR A N 1
ATOM 549 C CA . THR A 1 77 ? -13.830 9.974 3.292 1.00 97.94 77 THR A CA 1
ATOM 550 C C . THR A 1 77 ? -14.491 8.863 4.106 1.00 97.94 77 THR A C 1
ATOM 552 O O . THR A 1 77 ? -15.434 9.140 4.843 1.00 97.94 77 THR A O 1
ATOM 555 N N . LEU A 1 78 ? -13.983 7.629 4.039 1.00 96.38 78 LEU A N 1
ATOM 556 C CA . LEU A 1 78 ? -14.551 6.492 4.777 1.00 96.38 78 LEU A CA 1
ATOM 557 C C . LEU A 1 78 ? -14.514 6.697 6.296 1.00 96.38 78 LEU A C 1
ATOM 559 O O . LEU A 1 78 ? -15.489 6.396 6.982 1.00 96.38 78 LEU A O 1
ATOM 563 N N . ILE A 1 79 ? -13.419 7.249 6.820 1.00 95.62 79 ILE A N 1
ATOM 564 C CA . ILE A 1 79 ? -13.306 7.586 8.244 1.00 95.62 79 ILE A CA 1
ATOM 565 C C . ILE A 1 79 ? -14.312 8.687 8.614 1.00 95.62 79 ILE A C 1
ATOM 567 O O . ILE A 1 79 ? -15.029 8.555 9.609 1.00 95.62 79 ILE A O 1
ATOM 571 N N . ASN A 1 80 ? -14.415 9.741 7.799 1.00 97.31 80 ASN A N 1
ATOM 572 C CA . ASN A 1 80 ? -15.294 10.882 8.062 1.00 97.31 80 ASN A CA 1
ATOM 573 C C . ASN A 1 80 ? -16.785 10.499 8.060 1.00 97.31 80 ASN A C 1
ATOM 575 O O . ASN A 1 80 ? -17.523 10.958 8.926 1.00 97.31 80 ASN A O 1
ATOM 579 N N . LEU A 1 81 ? -17.207 9.579 7.184 1.00 97.38 81 LEU A N 1
ATOM 580 C CA . LEU A 1 81 ? -18.587 9.066 7.138 1.00 97.38 81 LEU A CA 1
ATOM 581 C C . LEU A 1 81 ? -19.045 8.393 8.442 1.00 97.38 81 LEU A C 1
ATOM 583 O O . LEU A 1 81 ? -20.243 8.223 8.654 1.00 97.38 81 LEU A O 1
ATOM 587 N N . THR A 1 82 ? -18.108 8.007 9.309 1.00 95.19 82 THR A N 1
ATOM 588 C CA . THR A 1 82 ? -18.406 7.393 10.611 1.00 95.19 82 THR A CA 1
ATOM 589 C C . THR A 1 82 ? -18.277 8.363 11.786 1.00 95.19 82 THR A C 1
ATOM 591 O O . THR A 1 82 ? -18.525 7.983 12.928 1.00 95.19 82 THR A O 1
ATOM 594 N N . ALA A 1 83 ? -17.933 9.631 11.541 1.00 93.19 83 ALA A N 1
ATOM 595 C CA . ALA A 1 83 ? -17.809 10.633 12.594 1.00 93.19 83 ALA A CA 1
ATOM 596 C C . ALA A 1 83 ? -19.141 10.837 13.359 1.00 93.19 83 ALA A C 1
ATOM 598 O O . ALA A 1 83 ? -20.206 10.856 12.742 1.00 93.19 83 ALA A O 1
ATOM 599 N N . PRO A 1 84 ? -19.108 11.006 14.700 1.00 93.00 84 PRO A N 1
ATOM 600 C CA . PRO A 1 84 ? -17.919 11.119 15.558 1.00 93.00 84 PRO A CA 1
ATOM 601 C C . PRO A 1 84 ? -17.278 9.773 15.950 1.00 93.00 84 PRO A C 1
ATOM 603 O O . PRO A 1 84 ? -16.185 9.752 16.511 1.00 93.00 84 PRO A O 1
ATOM 606 N N . ASN A 1 85 ? -17.924 8.646 15.658 1.00 92.12 85 ASN A N 1
ATOM 607 C CA . ASN A 1 85 ? -17.442 7.310 15.999 1.00 92.12 85 ASN A CA 1
ATOM 608 C C . ASN A 1 85 ? -16.506 6.756 14.908 1.00 92.12 85 ASN A C 1
ATOM 610 O O . ASN A 1 85 ? -16.908 5.927 14.104 1.00 92.12 85 ASN A O 1
ATOM 614 N N . LEU A 1 86 ? -15.246 7.199 14.893 1.00 90.56 86 LEU A N 1
ATOM 615 C CA . LEU A 1 86 ? -14.231 6.851 13.877 1.00 90.56 86 LEU A CA 1
ATOM 616 C C . LEU A 1 86 ? -13.794 5.366 13.752 1.00 90.56 86 LEU A C 1
ATOM 618 O O . LEU A 1 86 ? -13.380 4.976 12.656 1.00 90.56 86 LEU A O 1
ATOM 622 N N . PRO A 1 87 ? -13.801 4.526 14.810 1.00 89.44 87 PRO A N 1
ATOM 623 C CA . PRO A 1 87 ? -13.240 3.172 14.748 1.00 89.44 87 PRO A CA 1
ATOM 624 C C . PRO A 1 87 ? -13.797 2.270 13.630 1.00 89.44 87 PRO A C 1
ATOM 626 O O . PRO A 1 87 ? -12.987 1.643 12.946 1.00 89.44 87 PRO A O 1
ATOM 629 N N . PRO A 1 88 ? -15.118 2.218 13.362 1.00 89.75 88 PRO A N 1
ATOM 630 C CA . PRO A 1 88 ? -15.659 1.465 12.232 1.00 89.75 88 PRO A CA 1
ATOM 631 C C . PRO A 1 88 ? -15.130 1.963 10.882 1.00 89.75 88 PRO A C 1
ATOM 633 O O . PRO A 1 88 ? -14.791 1.151 10.026 1.00 89.75 88 PRO A O 1
ATOM 636 N N . GLY A 1 89 ? -14.992 3.280 10.690 1.00 92.44 89 GLY A N 1
ATOM 637 C CA . GLY A 1 89 ? -14.432 3.844 9.461 1.00 92.44 89 GLY A CA 1
ATOM 638 C C . GLY A 1 89 ? -12.979 3.422 9.249 1.00 92.44 89 GLY A C 1
ATOM 639 O O . GLY A 1 89 ? -12.610 3.004 8.154 1.00 92.44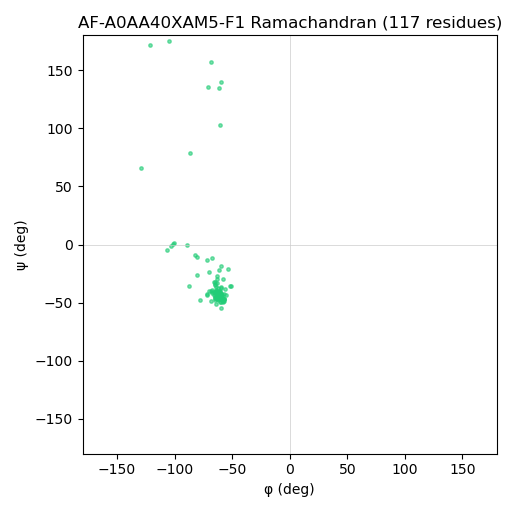 89 GLY A O 1
ATOM 640 N N . ILE A 1 90 ? -12.171 3.427 10.314 1.00 90.75 90 ILE A N 1
ATOM 641 C CA . ILE A 1 90 ? -10.785 2.932 10.284 1.00 90.75 90 ILE A CA 1
ATOM 642 C C . ILE A 1 90 ? -10.747 1.438 9.926 1.00 90.75 90 ILE A C 1
ATOM 644 O O . ILE A 1 90 ? -9.990 1.041 9.040 1.00 90.75 90 ILE A O 1
ATOM 648 N N . GLN A 1 91 ? -11.594 0.607 10.537 1.00 89.00 91 GLN A N 1
ATOM 649 C CA . GLN A 1 91 ? -11.675 -0.818 10.195 1.00 89.00 91 GLN A CA 1
ATOM 650 C C . GLN A 1 91 ? -12.026 -1.031 8.720 1.00 89.00 91 GLN A C 1
ATOM 652 O O . GLN A 1 91 ? -11.374 -1.826 8.042 1.00 89.00 91 GLN A O 1
ATOM 657 N N . VAL A 1 92 ? -13.001 -0.285 8.192 1.00 91.56 92 VAL A N 1
ATOM 658 C CA . VAL A 1 92 ? -13.372 -0.338 6.770 1.00 91.56 92 VAL A CA 1
ATOM 659 C C . VAL A 1 92 ? -12.185 0.028 5.872 1.00 91.56 92 VAL A C 1
ATOM 661 O O . VAL A 1 92 ? -11.989 -0.619 4.843 1.00 91.56 92 VAL A O 1
ATOM 664 N N . THR A 1 93 ? -11.338 0.989 6.260 1.00 92.75 93 THR A N 1
ATOM 665 C CA . THR A 1 93 ? -10.116 1.287 5.487 1.00 92.75 93 THR A CA 1
ATOM 666 C C . THR A 1 93 ? -9.110 0.132 5.482 1.00 92.75 93 THR A C 1
ATOM 668 O O . THR A 1 93 ? -8.497 -0.132 4.445 1.00 92.75 93 THR A O 1
ATOM 671 N N . TRP A 1 94 ? -8.989 -0.624 6.579 1.00 90.94 94 TRP A N 1
ATOM 672 C CA . TRP A 1 94 ? -8.171 -1.842 6.612 1.00 90.94 94 TRP A CA 1
ATOM 673 C C . TRP A 1 94 ? -8.754 -2.961 5.747 1.00 90.94 94 TRP A C 1
ATOM 675 O O . TRP A 1 94 ? -8.002 -3.610 5.016 1.00 90.94 94 TRP A O 1
ATOM 685 N N . TYR A 1 95 ? -10.080 -3.139 5.754 1.00 90.62 95 TYR A N 1
ATOM 686 C CA . TYR A 1 95 ? -10.765 -4.069 4.849 1.00 90.62 95 TYR A CA 1
ATOM 687 C C . TYR A 1 95 ? -10.513 -3.723 3.387 1.00 90.62 95 TYR A C 1
ATOM 689 O O . TYR A 1 95 ? -10.174 -4.607 2.601 1.00 90.62 95 TYR A O 1
ATOM 697 N N . LEU A 1 96 ? -10.625 -2.445 3.027 1.00 92.75 96 LEU A N 1
ATOM 698 C CA . LEU A 1 96 ? -10.358 -1.985 1.670 1.00 92.75 96 LEU A CA 1
ATOM 699 C C . LEU A 1 96 ? -8.914 -2.292 1.249 1.00 92.75 96 LEU A C 1
ATOM 701 O O . LEU A 1 96 ? -8.691 -2.825 0.162 1.00 92.75 96 LEU A O 1
ATOM 705 N N . ALA A 1 97 ? -7.938 -2.008 2.114 1.00 91.25 97 ALA A N 1
ATOM 706 C CA . ALA A 1 97 ? -6.536 -2.302 1.833 1.00 91.25 97 ALA A CA 1
ATOM 707 C C . ALA A 1 97 ? -6.292 -3.809 1.639 1.00 91.25 97 ALA A C 1
ATOM 709 O O . ALA A 1 97 ? -5.632 -4.210 0.675 1.00 91.25 97 ALA A O 1
ATOM 710 N N . LEU A 1 98 ? -6.869 -4.656 2.499 1.00 90.75 98 LEU A N 1
ATOM 711 C CA . LEU A 1 98 ? -6.773 -6.109 2.359 1.00 90.75 98 LEU A CA 1
ATOM 712 C C . LEU A 1 98 ? -7.433 -6.604 1.066 1.00 90.75 98 LEU A C 1
ATOM 714 O O . LEU A 1 98 ? -6.874 -7.462 0.383 1.00 90.75 98 LEU A O 1
ATOM 718 N N . PHE A 1 99 ? -8.594 -6.053 0.716 1.00 91.56 99 PHE A N 1
ATOM 719 C CA . PHE A 1 99 ? -9.319 -6.405 -0.501 1.00 91.56 99 PHE A CA 1
ATOM 720 C C . PHE A 1 99 ? -8.497 -6.098 -1.759 1.00 91.56 99 PHE A C 1
ATO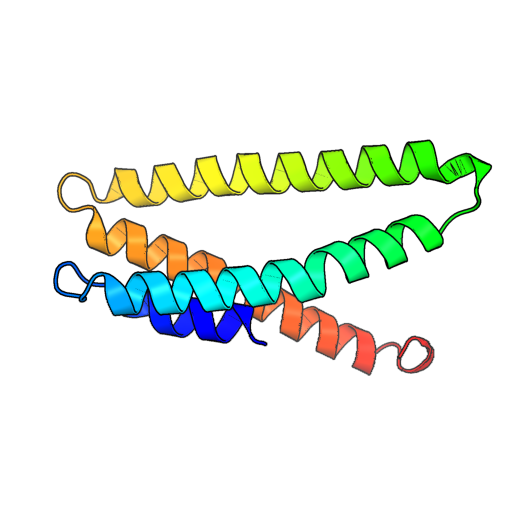M 722 O O . PHE A 1 99 ? -8.375 -6.951 -2.639 1.00 91.56 99 PHE A O 1
ATOM 729 N N . VAL A 1 100 ? -7.845 -4.932 -1.809 1.00 92.06 100 VAL A N 1
ATOM 730 C CA . VAL A 1 100 ? -6.922 -4.578 -2.900 1.00 92.06 100 VAL A CA 1
ATOM 731 C C . VAL A 1 100 ? -5.761 -5.574 -2.985 1.00 92.06 100 VAL A C 1
ATOM 733 O O . VAL A 1 100 ? -5.436 -6.047 -4.074 1.00 92.06 100 VAL A O 1
ATOM 736 N N . VAL A 1 101 ? -5.162 -5.951 -1.849 1.00 89.75 101 VAL A N 1
ATOM 737 C CA . VAL A 1 101 ? -4.091 -6.962 -1.822 1.00 89.75 101 VAL A CA 1
ATOM 738 C C . VAL A 1 101 ? -4.588 -8.313 -2.345 1.00 89.75 101 VAL A C 1
ATOM 740 O O . VAL A 1 101 ? -3.885 -8.950 -3.130 1.00 89.75 101 VAL A O 1
ATOM 743 N N . ALA A 1 102 ? -5.791 -8.742 -1.960 1.00 89.81 102 ALA A N 1
ATOM 744 C CA . ALA A 1 102 ? -6.378 -9.995 -2.427 1.00 89.81 102 ALA A CA 1
ATOM 745 C C . ALA A 1 102 ? -6.590 -9.995 -3.950 1.00 89.81 102 ALA A C 1
ATOM 747 O O . ALA A 1 102 ? -6.188 -10.952 -4.613 1.00 89.81 102 ALA A O 1
ATOM 748 N N . ILE A 1 103 ? -7.131 -8.908 -4.516 1.00 92.62 103 ILE A N 1
ATOM 749 C CA . ILE A 1 103 ? -7.292 -8.755 -5.971 1.00 92.62 103 ILE A CA 1
ATOM 750 C C . ILE A 1 103 ? -5.944 -8.887 -6.684 1.00 92.62 103 ILE A C 1
ATOM 752 O O . ILE A 1 103 ? -5.842 -9.623 -7.662 1.00 92.62 103 ILE A O 1
ATOM 756 N N . ILE A 1 104 ? -4.902 -8.212 -6.189 1.00 89.88 104 ILE A N 1
ATOM 757 C CA . ILE A 1 104 ? -3.568 -8.247 -6.807 1.00 89.88 104 ILE A CA 1
ATOM 758 C C . ILE A 1 104 ? -2.974 -9.660 -6.757 1.00 89.88 104 ILE A C 1
ATOM 760 O O . ILE A 1 104 ? -2.393 -10.112 -7.741 1.00 89.88 104 ILE A O 1
ATOM 764 N N . VAL A 1 105 ? -3.137 -10.379 -5.643 1.00 87.94 105 VAL A N 1
ATOM 765 C CA . VAL A 1 105 ? -2.673 -11.771 -5.525 1.00 87.94 105 VAL A CA 1
ATOM 766 C C . VAL A 1 105 ? -3.408 -12.678 -6.512 1.00 87.94 105 VAL A C 1
ATOM 768 O O . VAL A 1 105 ? -2.761 -13.449 -7.218 1.00 87.94 105 VAL A O 1
ATOM 771 N N . ILE A 1 106 ? -4.736 -12.563 -6.607 1.00 90.69 106 ILE A N 1
ATOM 772 C CA . ILE A 1 106 ? -5.545 -13.349 -7.550 1.00 90.69 106 ILE A CA 1
ATOM 773 C C . ILE A 1 106 ? -5.140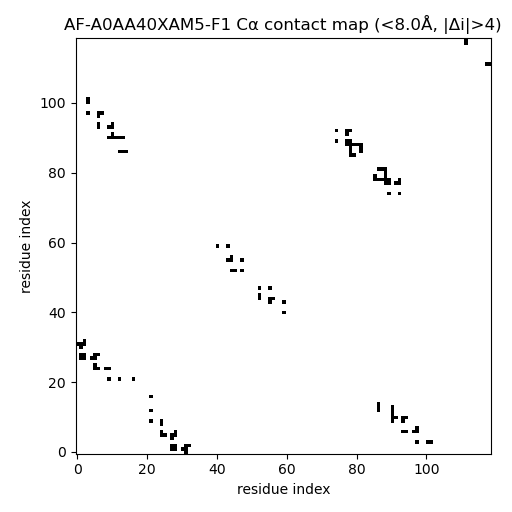 -13.040 -8.993 1.00 90.69 106 ILE A C 1
ATOM 775 O O . ILE A 1 106 ? -4.956 -13.962 -9.788 1.00 90.69 106 ILE A O 1
ATOM 779 N N . ALA A 1 107 ? -4.954 -11.762 -9.329 1.00 89.69 107 ALA A N 1
ATOM 780 C CA . ALA A 1 107 ? -4.493 -11.347 -10.648 1.00 89.69 107 ALA A CA 1
ATOM 781 C C . ALA A 1 107 ? -3.103 -11.921 -10.958 1.00 89.69 107 ALA A C 1
ATOM 783 O O . ALA A 1 107 ? -2.907 -12.469 -12.037 1.00 89.69 107 ALA A O 1
ATOM 784 N N . GLY A 1 108 ? -2.169 -11.872 -10.004 1.00 87.31 108 GLY A N 1
ATOM 785 C CA . GLY A 1 108 ? -0.833 -12.450 -10.161 1.00 87.31 108 GLY A CA 1
ATOM 786 C C . GLY A 1 108 ? -0.867 -13.959 -10.412 1.00 87.31 108 GLY A C 1
ATOM 787 O O . GLY A 1 108 ? -0.233 -14.439 -11.348 1.00 87.31 108 GLY A O 1
ATOM 788 N N . ILE A 1 109 ? -1.666 -14.701 -9.639 1.00 88.81 109 ILE A N 1
ATOM 789 C CA . ILE A 1 109 ? -1.869 -16.145 -9.846 1.00 88.81 109 ILE A CA 1
ATOM 790 C C . ILE A 1 109 ? -2.474 -16.412 -11.229 1.00 88.81 109 ILE A C 1
ATOM 792 O O . ILE A 1 109 ? -2.001 -17.287 -11.949 1.00 88.81 109 ILE A O 1
ATOM 796 N N . SER A 1 110 ? -3.491 -15.640 -11.616 1.00 90.00 110 SER A N 1
ATOM 797 C CA . SER A 1 110 ? -4.180 -15.802 -12.902 1.00 90.00 110 SER A CA 1
ATOM 798 C C . SER A 1 110 ? -3.249 -15.528 -14.083 1.00 90.00 110 SER A C 1
ATOM 800 O O . SER A 1 110 ? -3.249 -16.285 -15.048 1.00 90.00 110 SER A O 1
ATOM 802 N N . ILE A 1 111 ? -2.421 -14.483 -13.999 1.00 90.00 111 ILE A N 1
ATOM 803 C CA . ILE A 1 111 ? -1.433 -14.148 -15.032 1.00 90.00 111 ILE A CA 1
ATOM 804 C C . ILE A 1 111 ? -0.404 -15.270 -15.166 1.00 90.00 111 ILE A C 1
ATOM 806 O O . ILE A 1 111 ? -0.151 -15.707 -16.283 1.00 90.00 111 ILE A O 1
ATOM 810 N N . ASN A 1 112 ? 0.139 -15.777 -14.057 1.00 87.38 112 ASN A N 1
ATOM 811 C CA . ASN A 1 112 ? 1.123 -16.863 -14.092 1.00 87.38 112 ASN A CA 1
ATOM 812 C C . ASN A 1 112 ? 0.528 -18.176 -14.621 1.00 87.38 112 ASN A C 1
ATOM 814 O O . ASN A 1 112 ? 1.223 -18.949 -15.270 1.00 87.38 112 ASN A O 1
ATOM 818 N N . TYR A 1 113 ? -0.758 -18.426 -14.362 1.00 87.38 113 TYR A N 1
ATOM 819 C CA . TYR A 1 113 ? -1.463 -19.586 -14.903 1.00 87.38 113 TYR A CA 1
ATOM 820 C C . TYR A 1 113 ? -1.703 -19.472 -16.417 1.00 87.38 113 TYR A C 1
ATOM 822 O O . TYR A 1 113 ? -1.570 -20.459 -17.136 1.00 87.38 113 TYR A O 1
ATOM 830 N N . LEU A 1 114 ? -2.056 -18.278 -16.907 1.00 88.31 114 LEU A N 1
ATOM 831 C CA . LEU A 1 114 ? -2.337 -18.031 -18.327 1.00 88.31 114 LEU A CA 1
ATOM 832 C C . LEU A 1 114 ? -1.069 -17.845 -19.177 1.00 88.31 114 LEU A C 1
ATOM 834 O O . LEU A 1 114 ? -1.107 -18.116 -20.374 1.00 88.31 114 LEU A O 1
ATOM 838 N N . HIS A 1 115 ? 0.027 -17.389 -18.566 1.00 86.12 115 HIS A N 1
ATOM 839 C CA . HIS A 1 115 ? 1.313 -17.109 -19.211 1.00 86.12 115 HIS A CA 1
ATOM 840 C C . HIS A 1 115 ? 2.475 -17.793 -18.470 1.00 86.12 115 HIS A C 1
ATOM 842 O O . HIS A 1 115 ? 3.324 -17.105 -17.889 1.00 86.12 115 HIS A O 1
ATOM 848 N N . PRO A 1 116 ? 2.530 -19.138 -18.457 1.00 75.19 116 PRO A N 1
ATOM 849 C CA . PRO A 1 116 ? 3.565 -19.882 -17.739 1.00 75.19 116 PRO A CA 1
ATOM 850 C C . PRO A 1 116 ? 4.982 -19.596 -18.257 1.00 75.19 116 PRO A C 1
ATOM 852 O O . PRO A 1 116 ? 5.947 -19.768 -17.522 1.00 75.19 116 PRO A O 1
ATOM 855 N N . GLU A 1 117 ? 5.128 -19.110 -19.492 1.00 74.12 117 GLU A N 1
ATOM 856 C CA . GLU A 1 117 ? 6.403 -18.708 -20.094 1.00 74.12 117 GLU A CA 1
ATOM 857 C C . GLU A 1 117 ? 7.050 -17.464 -19.458 1.00 74.12 117 GLU A C 1
ATOM 859 O O . GLU A 1 117 ? 8.202 -17.154 -19.761 1.00 74.12 117 GLU A O 1
ATOM 864 N N . LYS A 1 118 ? 6.315 -16.733 -18.606 1.00 60.28 118 LYS A N 1
ATOM 865 C CA . LYS A 1 118 ? 6.796 -15.536 -17.892 1.00 60.28 118 LYS A CA 1
ATOM 866 C C . LYS A 1 118 ? 7.124 -15.791 -16.415 1.00 60.28 118 LYS A C 1
ATOM 868 O O . LYS A 1 118 ? 7.491 -14.833 -15.731 1.00 60.28 118 LYS A O 1
ATOM 873 N N . ALA A 1 119 ? 6.929 -17.021 -15.932 1.00 54.81 119 ALA A N 1
ATOM 874 C CA . ALA A 1 119 ? 7.133 -17.415 -14.537 1.00 54.81 119 ALA A CA 1
ATOM 875 C C . ALA A 1 119 ? 8.598 -17.747 -14.218 1.00 54.81 119 ALA A C 1
ATOM 877 O O . ALA A 1 119 ? 9.292 -18.310 -15.094 1.00 54.81 119 ALA A O 1
#